Protein AF-A0A0G4HXW4-F1 (afdb_monomer_lite)

Structure (mmCIF, N/CA/C/O backbone):
data_AF-A0A0G4HXW4-F1
#
_entry.id   AF-A0A0G4HXW4-F1
#
loop_
_atom_site.group_PDB
_atom_site.id
_atom_site.type_symbol
_atom_site.label_atom_id
_atom_site.label_alt_id
_atom_site.label_comp_id
_atom_site.label_asym_id
_atom_site.label_entity_id
_atom_site.label_seq_id
_atom_site.pdbx_PDB_ins_code
_atom_site.Cartn_x
_atom_site.Cartn_y
_atom_site.Cartn_z
_atom_site.occupancy
_atom_site.B_iso_or_equiv
_atom_site.auth_seq_id
_atom_site.auth_comp_id
_atom_site.auth_asym_id
_atom_site.auth_atom_id
_atom_site.pdbx_PDB_model_num
ATOM 1 N N . MET A 1 1 ? -15.798 -11.927 24.968 1.00 34.28 1 MET A N 1
ATOM 2 C CA . MET A 1 1 ? -16.266 -11.791 23.572 1.00 34.28 1 MET A CA 1
ATOM 3 C C . MET A 1 1 ? -15.447 -10.684 22.911 1.00 34.28 1 MET A C 1
ATOM 5 O O . MET A 1 1 ? -15.844 -9.529 22.973 1.00 34.28 1 MET A O 1
ATOM 9 N N . SER A 1 2 ? -14.255 -10.998 22.386 1.00 34.41 2 SER A N 1
ATOM 10 C CA . SER A 1 2 ? -13.409 -10.004 21.707 1.00 34.41 2 SER A CA 1
ATOM 11 C C . SER A 1 2 ? -14.033 -9.653 20.363 1.00 34.41 2 SER A C 1
ATOM 13 O O . SER A 1 2 ? -13.901 -10.405 19.400 1.00 34.41 2 SER A O 1
ATOM 15 N N . GLY A 1 3 ? -14.750 -8.531 20.311 1.00 37.09 3 GLY A N 1
ATOM 16 C CA . GLY A 1 3 ? -15.163 -7.925 19.054 1.00 37.09 3 GLY A CA 1
ATOM 17 C C . GLY A 1 3 ? -13.909 -7.526 18.289 1.00 37.09 3 GLY A C 1
ATOM 18 O O . GLY A 1 3 ? -13.201 -6.612 18.708 1.00 37.09 3 GLY A O 1
ATOM 19 N N . GLY A 1 4 ? -13.602 -8.244 17.207 1.00 46.31 4 GLY A N 1
ATOM 20 C CA . GLY A 1 4 ? -12.577 -7.816 16.264 1.00 46.31 4 GLY A CA 1
ATOM 21 C C . GLY A 1 4 ? -12.912 -6.395 15.830 1.00 46.31 4 GLY A C 1
ATOM 22 O O . GLY A 1 4 ? -14.000 -6.155 15.305 1.00 46.31 4 GLY A O 1
ATOM 23 N N . VAL A 1 5 ? -12.023 -5.448 16.129 1.00 54.78 5 VAL A N 1
ATOM 24 C CA . VAL A 1 5 ? -12.200 -4.046 15.749 1.00 54.78 5 VAL A CA 1
ATOM 25 C C . VAL A 1 5 ? -12.432 -4.024 14.243 1.00 54.78 5 VAL A C 1
ATOM 27 O O . VAL A 1 5 ? -11.591 -4.491 13.474 1.00 54.78 5 VAL A O 1
ATOM 30 N N . ALA A 1 6 ? -13.605 -3.547 13.822 1.00 65.94 6 ALA A N 1
ATOM 31 C CA . ALA A 1 6 ? -13.928 -3.440 12.410 1.00 65.94 6 ALA A CA 1
ATOM 32 C C . ALA A 1 6 ? -12.828 -2.617 11.728 1.00 65.94 6 ALA A C 1
ATOM 34 O O . ALA A 1 6 ? -12.561 -1.479 12.117 1.00 65.94 6 ALA A O 1
ATOM 35 N N . VAL A 1 7 ? -12.156 -3.211 10.739 1.00 75.88 7 VAL A N 1
ATOM 36 C CA . VAL A 1 7 ? -11.062 -2.548 10.026 1.00 75.88 7 VAL A CA 1
ATOM 37 C C . VAL A 1 7 ? -11.592 -1.249 9.426 1.00 75.88 7 VAL A C 1
ATOM 39 O O . VAL A 1 7 ? -12.591 -1.255 8.703 1.00 75.88 7 VAL A O 1
ATOM 42 N N . SER A 1 8 ? -10.918 -0.136 9.721 1.00 85.69 8 SER A N 1
ATOM 43 C CA . SER A 1 8 ? -11.294 1.178 9.197 1.00 85.69 8 SER A CA 1
ATOM 44 C C . SER A 1 8 ? -11.445 1.138 7.671 1.00 85.69 8 SER A C 1
ATOM 46 O O . SER A 1 8 ? -10.606 0.584 6.952 1.00 85.69 8 SER A O 1
ATOM 48 N N . LYS A 1 9 ? -12.497 1.784 7.151 1.00 90.56 9 LYS A N 1
ATOM 49 C CA . LYS A 1 9 ? -12.710 1.949 5.702 1.00 90.56 9 LYS A CA 1
ATOM 50 C C . LYS A 1 9 ? -11.501 2.597 5.020 1.00 90.56 9 LYS A C 1
ATOM 52 O O . LYS A 1 9 ? -11.203 2.272 3.872 1.00 90.56 9 LYS A O 1
ATOM 57 N N . GLU A 1 10 ? -10.797 3.480 5.725 1.00 91.81 10 GLU A N 1
ATOM 58 C CA . GLU A 1 10 ? -9.595 4.144 5.222 1.00 91.81 10 GLU A CA 1
ATOM 59 C C . GLU A 1 10 ? -8.449 3.150 4.998 1.00 91.81 10 GLU A C 1
ATOM 61 O O . GLU A 1 10 ? -7.805 3.178 3.950 1.00 91.81 10 GLU A O 1
ATOM 66 N N . VAL A 1 11 ? -8.259 2.207 5.925 1.00 92.94 11 VAL A N 1
ATOM 67 C CA . VAL A 1 11 ? -7.268 1.126 5.813 1.00 92.94 11 VAL A CA 1
ATOM 68 C C . VAL A 1 11 ? -7.587 0.267 4.584 1.00 92.94 11 VAL A C 1
ATOM 70 O O . VAL A 1 11 ? -6.730 0.068 3.725 1.00 92.94 11 VAL A O 1
ATOM 73 N N . VAL A 1 12 ? -8.844 -0.147 4.402 1.00 94.00 12 VAL A N 1
ATOM 74 C CA . VAL A 1 12 ? -9.259 -0.924 3.216 1.00 94.00 12 VAL A CA 1
ATOM 75 C C . VAL A 1 12 ? -9.035 -0.152 1.909 1.00 94.00 12 VAL A C 1
ATOM 77 O O . VAL A 1 12 ? -8.583 -0.723 0.912 1.00 94.00 12 VAL A O 1
ATOM 80 N N . LEU A 1 13 ? -9.335 1.148 1.887 1.00 96.19 13 LEU A N 1
ATOM 81 C CA . LEU A 1 13 ? -9.097 1.986 0.713 1.00 96.19 13 LEU A CA 1
ATOM 82 C C . LEU A 1 13 ? -7.598 2.107 0.408 1.00 96.19 13 LEU A C 1
ATOM 84 O O . LEU A 1 13 ? -7.203 2.024 -0.757 1.00 96.19 13 LEU A O 1
ATOM 88 N N . MET A 1 14 ? -6.768 2.258 1.441 1.00 97.12 14 MET A N 1
ATOM 89 C CA . MET A 1 14 ? -5.316 2.331 1.305 1.00 97.12 14 MET A CA 1
ATOM 90 C C . MET A 1 14 ? -4.731 1.033 0.734 1.00 97.12 14 MET A C 1
ATOM 92 O O . MET A 1 14 ? -3.930 1.094 -0.198 1.00 97.12 14 MET A O 1
ATOM 96 N N . TYR A 1 15 ? -5.205 -0.134 1.188 1.00 97.06 15 TYR A N 1
ATOM 97 C CA . TYR A 1 15 ? -4.824 -1.433 0.617 1.00 97.06 15 TYR A CA 1
ATOM 98 C C . TYR A 1 15 ? -5.058 -1.475 -0.893 1.00 97.06 15 TYR A C 1
ATOM 100 O O . TYR A 1 15 ? -4.163 -1.810 -1.668 1.00 97.06 15 TYR A O 1
ATOM 108 N N . ARG A 1 16 ? -6.261 -1.082 -1.327 1.00 96.94 16 ARG A N 1
ATOM 109 C CA . ARG A 1 16 ? -6.627 -1.072 -2.750 1.00 96.94 16 ARG A CA 1
ATOM 110 C C . ARG A 1 16 ? -5.736 -0.129 -3.555 1.00 96.94 16 ARG A C 1
ATOM 112 O O . ARG A 1 16 ? -5.364 -0.469 -4.676 1.00 96.94 16 ARG A O 1
ATOM 119 N N . ARG A 1 17 ? -5.383 1.035 -2.998 1.00 97.44 17 ARG A N 1
ATOM 120 C CA . ARG A 1 17 ? -4.487 2.006 -3.648 1.00 97.44 17 ARG A CA 1
ATOM 121 C C . ARG A 1 17 ? -3.082 1.440 -3.831 1.00 97.44 17 ARG A C 1
ATOM 123 O O . ARG A 1 17 ? -2.584 1.476 -4.952 1.00 97.44 17 ARG A O 1
ATOM 130 N N . LEU A 1 18 ? -2.489 0.872 -2.782 1.00 97.56 18 LEU A N 1
ATOM 131 C CA . LEU A 1 18 ? -1.162 0.250 -2.841 1.00 97.56 18 LEU A CA 1
ATOM 132 C C . LEU A 1 18 ? -1.132 -0.941 -3.801 1.00 97.56 18 LEU A C 1
ATOM 134 O O . LEU A 1 18 ? -0.274 -1.010 -4.677 1.00 97.56 18 LEU A O 1
ATOM 138 N N . TYR A 1 19 ? -2.123 -1.830 -3.714 1.00 96.56 19 TYR A N 1
ATOM 139 C CA . TYR A 1 19 ? -2.213 -2.997 -4.589 1.00 96.56 19 TYR A CA 1
ATOM 140 C C . TYR A 1 19 ? -2.365 -2.598 -6.064 1.00 96.56 19 TYR A C 1
ATOM 142 O O . TYR A 1 19 ? -1.725 -3.173 -6.949 1.00 96.56 19 TYR A O 1
ATOM 150 N N . LYS A 1 20 ? -3.176 -1.566 -6.337 1.00 95.94 20 LYS A N 1
ATOM 151 C CA . LYS A 1 20 ? -3.311 -0.992 -7.678 1.00 95.94 20 LYS A CA 1
ATOM 152 C C . LYS A 1 20 ? -2.004 -0.337 -8.131 1.00 95.94 20 LYS A C 1
ATOM 154 O O . LYS A 1 20 ? -1.591 -0.583 -9.256 1.00 95.94 20 LYS A O 1
ATOM 159 N N . ALA A 1 21 ? -1.323 0.443 -7.292 1.00 95.56 21 ALA A N 1
ATOM 160 C CA . ALA A 1 21 ? -0.028 1.040 -7.631 1.00 95.56 21 ALA A CA 1
ATOM 161 C C . ALA A 1 21 ? 1.006 -0.038 -8.001 1.00 95.56 21 ALA A C 1
ATOM 163 O O . ALA A 1 21 ? 1.579 0.020 -9.086 1.00 95.56 21 ALA A O 1
ATOM 164 N N . ALA A 1 22 ? 1.128 -1.089 -7.185 1.00 95.44 22 ALA A N 1
ATOM 165 C CA . ALA A 1 22 ? 1.998 -2.235 -7.444 1.00 95.44 22 ALA A CA 1
ATOM 166 C C . ALA A 1 22 ? 1.695 -2.944 -8.781 1.00 95.44 22 ALA A C 1
ATOM 168 O O . ALA A 1 22 ? 2.610 -3.437 -9.436 1.00 95.44 22 ALA A O 1
ATOM 169 N N . SER A 1 23 ? 0.433 -2.971 -9.230 1.00 93.44 23 SER A N 1
ATOM 170 C CA . SER A 1 23 ? 0.065 -3.579 -10.520 1.00 93.44 23 SER A CA 1
ATOM 171 C C . SER A 1 23 ? 0.625 -2.853 -11.752 1.00 93.44 23 SER A C 1
ATOM 173 O O . SER A 1 23 ? 0.725 -3.472 -12.809 1.00 93.44 23 SER A O 1
ATOM 175 N N . HIS A 1 24 ? 1.035 -1.585 -11.624 1.00 92.44 24 HIS A N 1
ATOM 176 C CA . HIS A 1 24 ? 1.573 -0.799 -12.740 1.00 92.44 24 HIS A CA 1
ATOM 177 C C . HIS A 1 24 ? 3.054 -1.071 -13.033 1.00 92.44 24 HIS A C 1
ATOM 179 O O . HIS A 1 24 ? 3.563 -0.549 -14.022 1.00 92.44 24 HIS A O 1
ATOM 185 N N . PHE A 1 25 ? 3.747 -1.871 -12.213 1.00 90.38 25 PHE A N 1
ATOM 186 C CA . PHE A 1 25 ? 5.118 -2.291 -12.507 1.00 90.38 25 PHE A CA 1
ATOM 187 C C . PHE A 1 25 ? 5.139 -3.212 -13.729 1.00 90.38 25 PHE A C 1
ATOM 189 O O . PHE A 1 25 ? 4.452 -4.239 -13.759 1.00 90.38 25 PHE A O 1
ATOM 196 N N . GLU A 1 26 ? 5.954 -2.865 -14.721 1.00 86.81 26 GLU A N 1
ATOM 197 C CA . GLU A 1 26 ? 6.127 -3.647 -15.950 1.00 86.81 26 GLU A CA 1
ATOM 198 C C . GLU A 1 26 ? 6.828 -4.977 -15.654 1.00 86.81 26 GLU A C 1
ATOM 200 O O . GLU A 1 26 ? 6.336 -6.042 -16.033 1.00 86.81 26 GLU A O 1
ATOM 205 N N . THR A 1 27 ? 7.893 -4.936 -14.849 1.00 89.56 27 THR A N 1
ATOM 206 C CA . THR A 1 27 ? 8.611 -6.123 -14.381 1.00 89.56 27 THR A CA 1
ATOM 207 C C . THR A 1 27 ? 7.739 -6.973 -13.456 1.00 89.56 27 THR A C 1
ATOM 209 O O . THR A 1 27 ? 7.402 -6.580 -12.335 1.00 89.56 27 THR A O 1
ATOM 212 N N . VAL A 1 28 ? 7.435 -8.197 -13.894 1.00 89.88 28 VAL A N 1
ATOM 213 C CA . VAL A 1 28 ? 6.573 -9.151 -13.172 1.00 89.88 28 VAL A CA 1
ATOM 214 C C . VAL A 1 28 ? 7.084 -9.450 -11.759 1.00 89.88 28 VAL A C 1
ATOM 216 O O . VAL A 1 28 ? 6.282 -9.575 -10.835 1.00 89.88 28 VAL A O 1
ATOM 219 N N . ASN A 1 29 ? 8.403 -9.529 -11.569 1.00 93.31 29 ASN A N 1
ATOM 220 C CA . ASN A 1 29 ? 8.999 -9.805 -10.260 1.00 93.31 29 ASN A CA 1
ATOM 221 C C . ASN A 1 29 ? 8.705 -8.687 -9.254 1.00 93.31 29 ASN A C 1
ATOM 223 O O . ASN A 1 29 ? 8.254 -8.977 -8.148 1.00 93.31 29 ASN A O 1
ATOM 227 N N . PHE A 1 30 ? 8.874 -7.420 -9.650 1.00 92.50 30 PHE A N 1
ATOM 228 C CA . PHE A 1 30 ? 8.537 -6.277 -8.798 1.00 92.50 30 PHE A CA 1
ATOM 229 C C . PHE A 1 30 ? 7.039 -6.204 -8.532 1.00 92.50 30 PHE A C 1
ATOM 231 O O . PHE A 1 30 ? 6.634 -6.079 -7.378 1.00 92.50 30 PHE A O 1
ATOM 238 N N . ARG A 1 31 ? 6.210 -6.397 -9.565 1.00 95.19 31 ARG A N 1
ATOM 239 C CA . ARG A 1 31 ? 4.751 -6.450 -9.420 1.00 95.19 31 ARG A CA 1
ATOM 240 C C . ARG A 1 31 ? 4.326 -7.472 -8.366 1.00 95.19 31 ARG A C 1
ATOM 242 O O . ARG A 1 31 ? 3.632 -7.125 -7.413 1.00 95.19 31 ARG A O 1
ATOM 249 N N . LYS A 1 32 ? 4.773 -8.724 -8.512 1.00 97.06 32 LYS A N 1
ATOM 250 C CA . LYS A 1 32 ? 4.444 -9.817 -7.585 1.00 97.06 32 LYS A CA 1
ATOM 251 C C . LYS A 1 32 ? 4.991 -9.557 -6.185 1.00 97.06 32 LYS A C 1
ATOM 253 O O . LYS A 1 32 ? 4.281 -9.795 -5.211 1.00 97.06 32 LYS A O 1
ATOM 258 N N . TYR A 1 33 ? 6.226 -9.068 -6.080 1.00 96.25 33 TYR A N 1
ATOM 259 C CA . TYR A 1 33 ? 6.846 -8.745 -4.799 1.00 96.25 33 TYR A CA 1
ATOM 260 C C . TYR A 1 33 ? 6.036 -7.695 -4.036 1.00 96.25 33 TYR A C 1
ATOM 262 O O . TYR A 1 33 ? 5.621 -7.957 -2.909 1.00 96.25 33 TYR A O 1
ATOM 270 N N . PHE A 1 34 ? 5.744 -6.549 -4.657 1.00 96.62 34 PHE A N 1
ATOM 271 C CA . PHE A 1 34 ? 5.022 -5.468 -3.990 1.00 96.62 34 PHE A CA 1
ATOM 272 C C . PHE A 1 34 ? 3.573 -5.847 -3.677 1.00 96.62 34 PHE A C 1
ATOM 274 O O . PHE A 1 34 ? 3.102 -5.554 -2.583 1.00 96.62 34 PHE A O 1
ATOM 281 N N . GLN A 1 35 ? 2.886 -6.575 -4.564 1.00 97.38 35 GLN A N 1
ATOM 282 C CA . GLN A 1 35 ? 1.546 -7.099 -4.272 1.00 97.38 35 GLN A CA 1
ATOM 283 C C . GLN A 1 35 ? 1.542 -8.038 -3.063 1.00 97.38 35 GLN A C 1
ATOM 285 O O . GLN A 1 35 ? 0.689 -7.902 -2.184 1.00 97.38 35 GLN A O 1
ATOM 290 N N . ARG A 1 36 ? 2.502 -8.970 -2.999 1.00 97.88 36 ARG A N 1
ATOM 291 C CA . ARG A 1 36 ? 2.646 -9.891 -1.868 1.00 97.88 36 ARG A CA 1
ATOM 292 C C . ARG A 1 36 ? 2.969 -9.133 -0.586 1.00 97.88 36 ARG A C 1
ATOM 294 O O . ARG A 1 36 ? 2.292 -9.347 0.412 1.00 97.88 36 ARG A O 1
ATOM 301 N N . ARG A 1 37 ? 3.932 -8.210 -0.629 1.00 96.69 37 ARG A N 1
ATOM 302 C CA . ARG A 1 37 ? 4.333 -7.409 0.530 1.00 96.69 37 ARG A CA 1
ATOM 303 C C . ARG A 1 37 ? 3.178 -6.567 1.069 1.00 96.69 37 ARG A C 1
ATOM 305 O O . ARG A 1 37 ? 2.895 -6.628 2.258 1.00 96.69 37 ARG A O 1
ATOM 312 N N . THR A 1 38 ? 2.452 -5.860 0.197 1.00 96.81 38 THR A N 1
ATOM 313 C CA . THR A 1 38 ? 1.240 -5.120 0.583 1.00 96.81 38 THR A CA 1
ATOM 314 C C . THR A 1 38 ? 0.213 -6.049 1.231 1.00 96.81 38 THR A C 1
ATOM 316 O O . THR A 1 38 ? -0.370 -5.699 2.252 1.00 96.81 38 THR A O 1
ATOM 319 N N . HIS A 1 39 ? -0.016 -7.241 0.675 1.00 96.50 39 HIS A N 1
ATOM 320 C CA . HIS A 1 39 ? -0.966 -8.188 1.256 1.00 96.50 39 HIS A CA 1
ATOM 321 C C . HIS A 1 39 ? -0.528 -8.703 2.635 1.00 96.50 39 HIS A C 1
ATOM 323 O O . HIS A 1 39 ? -1.342 -8.727 3.556 1.00 96.50 39 HIS A O 1
ATOM 329 N N . GLU A 1 40 ? 0.743 -9.077 2.791 1.00 96.50 40 GLU A N 1
ATOM 330 C CA . GLU A 1 40 ? 1.326 -9.526 4.060 1.00 96.50 40 GLU A CA 1
ATOM 331 C C . GLU A 1 40 ? 1.235 -8.429 5.132 1.00 96.50 40 GLU A C 1
ATOM 333 O O . GLU A 1 40 ? 0.719 -8.684 6.220 1.00 96.50 40 GLU A O 1
ATOM 338 N N . ASP A 1 41 ? 1.638 -7.197 4.811 1.00 94.69 41 ASP A N 1
ATOM 339 C CA . ASP A 1 41 ? 1.616 -6.071 5.750 1.00 94.69 41 ASP A CA 1
ATOM 340 C C . ASP A 1 41 ? 0.187 -5.745 6.214 1.00 94.69 41 ASP A C 1
ATOM 342 O O . ASP A 1 41 ? -0.057 -5.575 7.411 1.00 94.69 41 ASP A O 1
ATOM 346 N N . PHE A 1 42 ? -0.789 -5.738 5.298 1.00 93.75 42 PHE A N 1
ATOM 347 C CA . PHE A 1 42 ? -2.195 -5.522 5.652 1.00 93.75 42 PHE A CA 1
ATOM 348 C C . PHE A 1 42 ? -2.790 -6.674 6.453 1.00 93.75 42 PHE A C 1
ATOM 350 O O . PHE A 1 42 ? -3.495 -6.435 7.432 1.00 93.75 42 PHE A O 1
ATOM 357 N N . ARG A 1 43 ? -2.515 -7.922 6.065 1.00 92.75 43 ARG A N 1
ATOM 358 C CA . ARG A 1 43 ? -2.992 -9.101 6.793 1.00 92.75 43 ARG A CA 1
ATOM 359 C C . ARG A 1 43 ? -2.460 -9.093 8.226 1.00 92.75 43 ARG A C 1
ATOM 361 O O . ARG A 1 43 ? -3.243 -9.254 9.157 1.00 92.75 43 ARG A O 1
ATOM 368 N N . ASN A 1 44 ? -1.165 -8.836 8.398 1.00 92.25 44 ASN A N 1
ATOM 369 C CA . ASN A 1 44 ? -0.527 -8.739 9.710 1.00 92.25 44 ASN A CA 1
ATOM 370 C C . ASN A 1 44 ? -1.088 -7.572 10.532 1.00 92.25 44 ASN A C 1
ATOM 372 O O . ASN A 1 44 ? -1.262 -7.699 11.743 1.00 92.25 44 ASN A O 1
ATOM 376 N N . PHE A 1 45 ? -1.398 -6.444 9.886 1.00 91.00 45 PHE A N 1
ATOM 377 C CA . PHE A 1 45 ? -2.003 -5.295 10.550 1.00 91.00 45 PHE A CA 1
ATOM 378 C C . PHE A 1 45 ? -3.419 -5.594 11.060 1.00 91.00 45 PHE A C 1
ATOM 380 O O . PHE A 1 45 ? -3.720 -5.281 12.209 1.00 91.00 45 PHE A O 1
ATOM 387 N N . VAL A 1 46 ? -4.257 -6.231 10.234 1.00 87.62 46 VAL A N 1
ATOM 388 C CA . VAL A 1 46 ? -5.663 -6.558 10.539 1.00 87.62 46 VAL A CA 1
ATOM 389 C C . VAL A 1 46 ? -5.805 -7.657 11.596 1.00 87.62 46 VAL A C 1
ATOM 391 O O . VAL A 1 46 ? -6.791 -7.680 12.325 1.00 87.62 46 VAL A O 1
ATOM 394 N N . GLN A 1 47 ? -4.837 -8.570 11.701 1.00 87.50 47 GLN A N 1
ATOM 395 C CA . GLN A 1 47 ? -4.866 -9.656 12.690 1.00 87.50 47 GLN A CA 1
ATOM 396 C C . GLN A 1 47 ? -4.597 -9.204 14.131 1.00 87.50 47 GLN A C 1
ATOM 398 O O . GLN A 1 47 ? -4.776 -9.990 15.057 1.00 87.50 47 GLN A O 1
ATOM 403 N N . GLN A 1 48 ? -4.155 -7.966 14.335 1.00 84.50 48 GLN A N 1
ATOM 404 C CA . GLN A 1 48 ? -3.800 -7.444 15.649 1.00 84.50 48 GLN A CA 1
ATOM 405 C C . GLN A 1 48 ? -4.854 -6.427 16.104 1.00 84.50 48 GLN A C 1
ATOM 407 O O . GLN A 1 48 ? -5.347 -5.637 15.302 1.00 84.50 48 GLN A O 1
ATOM 412 N N . SER A 1 49 ? -5.198 -6.429 17.394 1.00 72.38 49 SER A N 1
ATOM 413 C CA . SER A 1 49 ? -6.003 -5.355 17.991 1.00 72.38 49 SER A CA 1
ATOM 414 C C . SER A 1 49 ? -5.207 -4.052 17.950 1.00 72.38 49 SER A C 1
ATOM 416 O O . SER A 1 49 ? -4.042 -4.046 18.344 1.00 72.38 49 SER A O 1
ATOM 418 N N . ARG A 1 50 ? -5.819 -2.961 17.473 1.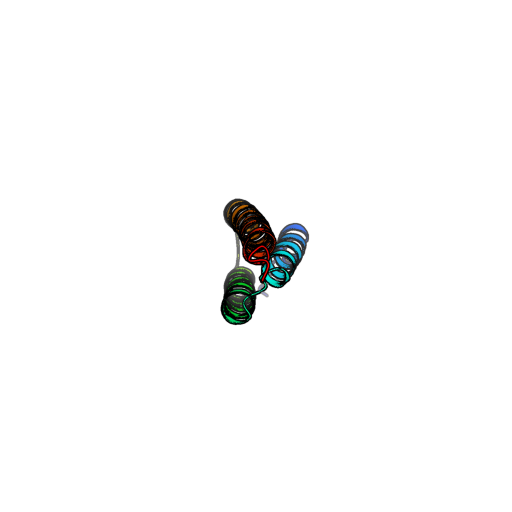00 80.56 50 ARG A N 1
ATOM 419 C CA . ARG A 1 50 ? -5.141 -1.674 17.263 1.00 80.56 50 ARG A CA 1
ATOM 420 C C . ARG A 1 50 ? -5.833 -0.525 17.968 1.00 80.56 50 ARG A C 1
ATOM 422 O O . ARG A 1 50 ? -7.056 -0.408 17.926 1.00 80.56 50 ARG A O 1
ATOM 429 N N . SER A 1 51 ? -5.021 0.351 18.539 1.00 86.88 51 SER A N 1
ATOM 430 C CA . SER A 1 51 ? -5.403 1.705 18.919 1.00 86.88 51 SER A CA 1
ATOM 431 C C . SER A 1 51 ? -5.560 2.602 17.685 1.00 86.88 51 SER A C 1
ATOM 433 O O . SER A 1 51 ? -5.020 2.327 16.609 1.00 86.88 51 SER A O 1
ATOM 435 N N . GLU A 1 52 ? -6.280 3.711 17.840 1.00 87.12 52 GLU A N 1
ATOM 436 C CA . GLU A 1 52 ? -6.433 4.709 16.776 1.00 87.12 52 GLU A CA 1
ATOM 437 C C . GLU A 1 52 ? -5.080 5.292 16.327 1.00 87.12 52 GLU A C 1
ATOM 439 O O . GLU A 1 52 ? -4.862 5.528 15.139 1.00 87.12 52 GLU A O 1
ATOM 444 N N . GLU A 1 53 ? -4.142 5.457 17.260 1.00 90.00 53 GLU A N 1
ATOM 445 C CA . GLU A 1 53 ? -2.801 5.963 16.971 1.00 90.00 53 GLU A CA 1
ATOM 446 C C . GLU A 1 53 ? -1.997 4.991 16.092 1.00 90.00 53 GLU A C 1
ATOM 448 O O . GLU A 1 53 ? -1.400 5.401 15.096 1.00 90.00 53 GLU A O 1
ATOM 453 N N . GLU A 1 54 ? -2.053 3.683 16.361 1.00 90.38 54 GLU A N 1
ATOM 454 C CA . GLU A 1 54 ? -1.409 2.682 15.497 1.00 90.38 54 GLU A CA 1
ATOM 455 C C . GLU A 1 54 ? -2.006 2.663 14.082 1.00 90.38 54 GLU A C 1
ATOM 457 O O . GLU A 1 54 ? -1.275 2.472 13.105 1.00 90.38 54 GLU A O 1
ATOM 462 N N . VAL A 1 55 ? -3.320 2.888 13.952 1.00 91.56 55 VAL A N 1
ATOM 463 C CA . VAL A 1 55 ? -3.985 3.0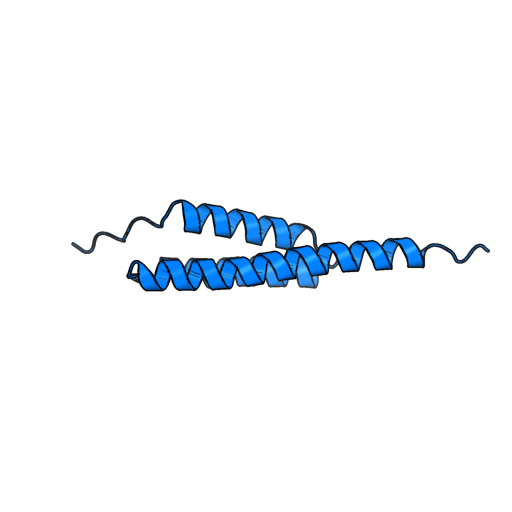30 12.646 1.00 91.56 55 VAL A CA 1
ATOM 464 C C . VAL A 1 55 ? -3.456 4.253 11.902 1.00 91.56 55 VAL A C 1
ATOM 466 O O . VAL A 1 55 ? -3.094 4.137 10.729 1.00 91.56 55 VAL A O 1
ATOM 469 N N . ARG A 1 56 ? -3.340 5.406 12.569 1.00 92.31 56 ARG A N 1
ATOM 470 C CA . ARG A 1 56 ? -2.788 6.630 11.965 1.00 92.31 56 ARG A CA 1
ATOM 471 C C . ARG A 1 56 ? -1.340 6.442 11.521 1.00 92.31 56 ARG A C 1
ATOM 473 O O . ARG A 1 56 ? -0.992 6.804 10.397 1.00 92.31 56 ARG A O 1
ATOM 480 N N . GLN A 1 57 ? -0.507 5.821 12.351 1.00 94.31 57 GLN A N 1
ATOM 481 C CA . GLN A 1 57 ? 0.890 5.541 12.011 1.00 94.31 57 GLN A CA 1
ATOM 482 C C . GLN A 1 57 ? 1.017 4.584 10.824 1.00 94.31 57 GLN A C 1
ATOM 484 O O . GLN A 1 57 ? 1.833 4.813 9.930 1.00 94.31 57 GLN A O 1
ATOM 489 N N . PHE A 1 58 ? 0.195 3.534 10.784 1.00 94.06 58 PHE A N 1
ATOM 490 C CA . PHE A 1 58 ? 0.143 2.621 9.647 1.00 94.06 58 PHE A CA 1
ATOM 491 C C . PHE A 1 58 ? -0.236 3.354 8.357 1.00 94.06 58 PHE A C 1
ATOM 493 O O . PHE A 1 58 ? 0.455 3.221 7.349 1.00 94.06 58 PHE A O 1
ATOM 500 N N . LEU A 1 59 ? -1.287 4.174 8.398 1.00 95.00 59 LEU A N 1
ATOM 501 C CA . LEU A 1 59 ? -1.738 4.950 7.246 1.00 95.00 59 LEU A CA 1
ATOM 502 C C . LEU A 1 59 ? -0.686 5.957 6.772 1.00 95.00 59 LEU A C 1
ATOM 504 O O . LEU A 1 59 ? -0.516 6.127 5.568 1.00 95.00 59 LEU A O 1
ATOM 508 N N . ASN A 1 60 ? 0.044 6.598 7.686 1.00 96.62 60 ASN A N 1
ATOM 509 C CA . ASN A 1 60 ? 1.116 7.527 7.328 1.00 96.62 60 ASN A CA 1
ATOM 510 C C . ASN A 1 60 ? 2.288 6.820 6.638 1.00 96.62 60 ASN A C 1
ATOM 512 O O . ASN A 1 60 ? 2.764 7.306 5.615 1.00 96.62 60 ASN A O 1
ATOM 516 N N . ARG A 1 61 ? 2.701 5.643 7.126 1.00 96.88 61 ARG A N 1
ATOM 517 C CA . ARG A 1 61 ? 3.710 4.823 6.432 1.00 96.88 61 ARG A CA 1
ATOM 518 C C . ARG A 1 61 ? 3.221 4.387 5.049 1.00 96.88 61 ARG A C 1
ATOM 520 O O . ARG A 1 61 ? 3.912 4.602 4.059 1.00 96.88 61 ARG A O 1
ATOM 527 N N . ALA A 1 62 ? 1.983 3.900 4.966 1.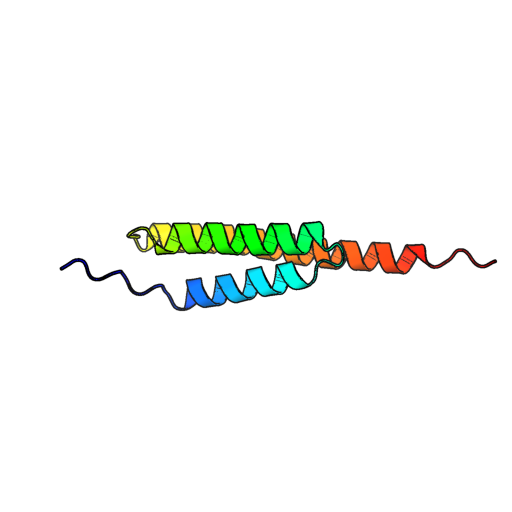00 96.50 62 ALA A N 1
ATOM 528 C CA . ALA A 1 62 ? 1.370 3.460 3.716 1.00 96.50 62 ALA A CA 1
ATOM 529 C C . ALA A 1 62 ? 1.235 4.583 2.668 1.00 96.50 62 ALA A C 1
ATOM 531 O O . ALA A 1 62 ? 1.299 4.311 1.469 1.00 96.50 62 ALA A O 1
ATOM 532 N N . LYS A 1 63 ? 1.068 5.847 3.089 1.00 97.56 63 LYS A N 1
ATOM 533 C CA . LYS A 1 63 ? 1.120 7.008 2.182 1.00 97.56 63 LYS A CA 1
ATOM 534 C C . LYS A 1 63 ? 2.505 7.164 1.551 1.00 97.56 63 LYS A C 1
ATOM 536 O O . LYS A 1 63 ? 2.585 7.317 0.337 1.00 97.56 63 LYS A O 1
ATOM 541 N N . GLY A 1 64 ? 3.572 7.062 2.346 1.00 97.44 64 GLY A N 1
ATOM 542 C CA . GLY A 1 64 ? 4.947 7.101 1.838 1.00 97.44 64 GLY A CA 1
ATOM 543 C C . GLY A 1 64 ? 5.239 5.962 0.857 1.00 97.44 64 GLY A C 1
ATOM 544 O O . GLY A 1 64 ? 5.781 6.195 -0.224 1.00 97.44 64 GLY A O 1
ATOM 545 N N . ASP A 1 65 ? 4.789 4.747 1.180 1.00 96.31 65 ASP A N 1
ATOM 546 C CA . ASP A 1 65 ? 4.913 3.594 0.281 1.00 96.31 65 ASP A CA 1
ATOM 547 C C . ASP A 1 65 ? 4.159 3.820 -1.036 1.00 96.31 65 ASP A C 1
ATOM 549 O O . ASP A 1 65 ? 4.671 3.510 -2.112 1.00 96.31 65 ASP A O 1
ATOM 553 N N . LEU A 1 66 ? 2.956 4.401 -0.978 1.00 97.25 66 LEU A N 1
ATOM 554 C CA . LEU A 1 66 ? 2.157 4.698 -2.165 1.00 97.25 66 LEU A CA 1
ATOM 555 C C . LEU A 1 66 ? 2.856 5.706 -3.081 1.00 97.25 66 LEU A C 1
ATOM 557 O O . LEU A 1 66 ? 2.919 5.475 -4.290 1.00 97.25 66 LEU A O 1
ATOM 561 N N . GLU A 1 67 ? 3.398 6.789 -2.522 1.00 96.12 67 GLU A N 1
ATOM 562 C CA . GLU A 1 67 ? 4.169 7.778 -3.282 1.00 96.12 67 GLU A CA 1
ATOM 563 C C . GLU A 1 67 ? 5.401 7.147 -3.936 1.00 96.12 67 GLU A C 1
ATOM 565 O O . GLU A 1 67 ? 5.688 7.407 -5.107 1.00 96.12 67 GLU A O 1
ATOM 570 N N . MET A 1 68 ? 6.109 6.279 -3.208 1.00 95.38 68 MET A N 1
ATOM 571 C CA . MET A 1 68 ? 7.263 5.552 -3.730 1.00 95.38 68 MET A CA 1
ATOM 572 C C . MET A 1 68 ? 6.868 4.656 -4.907 1.00 95.38 68 MET A C 1
ATOM 574 O O . MET A 1 68 ? 7.461 4.781 -5.980 1.00 95.38 68 MET A O 1
ATOM 578 N N . LEU A 1 69 ? 5.836 3.818 -4.757 1.00 94.31 69 LEU A N 1
ATOM 579 C CA . LEU A 1 69 ? 5.380 2.938 -5.838 1.00 94.31 69 LEU A CA 1
ATOM 580 C C . LEU A 1 69 ? 4.971 3.745 -7.073 1.00 94.31 69 LEU A C 1
ATOM 582 O O . LEU A 1 69 ? 5.381 3.404 -8.179 1.00 94.31 69 LEU A O 1
ATOM 586 N N . GLN A 1 70 ? 4.222 4.837 -6.887 1.00 93.06 70 GLN A N 1
ATOM 587 C CA . GLN A 1 70 ? 3.795 5.714 -7.979 1.00 93.06 70 GLN A CA 1
ATOM 588 C C . GLN A 1 70 ? 4.988 6.321 -8.727 1.00 93.06 70 GLN A C 1
ATOM 590 O O . GLN A 1 70 ? 5.039 6.225 -9.957 1.00 93.06 70 GLN A O 1
ATOM 595 N N . ARG A 1 71 ? 5.972 6.876 -8.006 1.00 92.88 71 ARG A N 1
ATOM 596 C CA . ARG A 1 71 ? 7.199 7.435 -8.599 1.00 92.88 71 ARG A CA 1
ATOM 597 C C . ARG A 1 71 ? 7.988 6.379 -9.364 1.00 92.88 71 ARG A C 1
ATOM 599 O O . ARG A 1 71 ? 8.368 6.628 -10.501 1.00 92.88 71 ARG A O 1
ATOM 606 N N . GLN A 1 72 ? 8.191 5.198 -8.780 1.00 89.56 72 GLN A N 1
ATOM 607 C CA . GLN A 1 72 ? 8.956 4.124 -9.420 1.00 89.56 72 GLN A CA 1
ATOM 608 C C . GLN A 1 72 ? 8.279 3.617 -10.697 1.00 89.56 72 GLN A C 1
ATOM 610 O O . GLN A 1 72 ? 8.951 3.402 -11.703 1.00 89.56 72 GLN A O 1
ATOM 615 N N . THR A 1 73 ? 6.948 3.504 -10.713 1.00 86.94 73 THR A N 1
ATOM 616 C CA . THR A 1 73 ? 6.225 3.156 -11.947 1.00 86.94 73 THR A CA 1
ATOM 617 C C . THR A 1 73 ? 6.259 4.250 -13.007 1.00 86.94 73 THR A C 1
ATOM 619 O O . THR A 1 73 ? 6.292 3.929 -14.192 1.00 86.94 73 THR A O 1
ATOM 622 N N . LEU A 1 74 ? 6.276 5.528 -12.616 1.00 86.25 74 LEU A N 1
ATOM 623 C CA . LEU A 1 74 ? 6.426 6.632 -13.563 1.00 86.25 74 LEU A CA 1
ATOM 624 C C . LEU A 1 74 ? 7.838 6.660 -14.164 1.00 86.25 74 LEU A C 1
ATOM 626 O O . LEU A 1 74 ? 7.971 6.720 -15.382 1.00 86.25 74 LEU A O 1
ATOM 630 N N . LEU A 1 75 ? 8.873 6.561 -13.325 1.00 78.25 75 LEU A N 1
ATOM 631 C CA . LEU A 1 75 ? 10.271 6.539 -13.762 1.00 78.25 75 LEU A CA 1
ATOM 632 C C . LEU A 1 75 ? 10.546 5.366 -14.703 1.00 78.25 75 LEU A C 1
ATOM 634 O O . LEU A 1 75 ? 11.129 5.570 -15.763 1.00 78.25 75 LEU A O 1
ATOM 638 N N . ALA A 1 76 ? 10.079 4.161 -14.359 1.00 75.81 76 ALA A N 1
ATOM 639 C CA . ALA A 1 76 ? 10.229 2.990 -15.221 1.00 75.81 76 ALA A CA 1
ATOM 640 C C . ALA A 1 76 ? 9.661 3.247 -16.627 1.00 75.81 76 ALA A C 1
ATOM 642 O O . ALA A 1 76 ? 10.333 2.977 -17.617 1.00 75.81 76 ALA A O 1
ATOM 643 N N . ARG A 1 77 ? 8.471 3.856 -16.723 1.00 76.50 77 ARG A N 1
ATOM 644 C CA . ARG A 1 77 ? 7.856 4.203 -18.014 1.00 76.50 77 ARG A CA 1
ATOM 645 C C . ARG A 1 77 ? 8.668 5.227 -18.800 1.00 76.50 77 ARG A C 1
ATOM 647 O O . ARG A 1 77 ? 8.779 5.083 -20.010 1.00 76.50 77 ARG A O 1
ATOM 654 N N . MET A 1 78 ? 9.235 6.238 -18.139 1.00 77.62 78 MET A N 1
ATOM 655 C CA . MET A 1 78 ? 10.053 7.256 -18.813 1.00 77.62 78 MET A CA 1
ATOM 656 C C . MET A 1 78 ? 11.295 6.629 -19.466 1.00 77.62 78 MET A C 1
ATOM 658 O O . MET A 1 78 ? 11.510 6.815 -20.657 1.00 77.62 78 MET A O 1
ATOM 662 N N . TYR A 1 79 ? 12.039 5.789 -18.740 1.00 70.31 79 TYR A N 1
ATOM 663 C CA . TYR A 1 79 ? 13.233 5.128 -19.286 1.00 70.31 79 TYR A CA 1
ATOM 664 C C . TYR A 1 79 ? 12.929 4.038 -20.329 1.00 70.31 79 TYR A C 1
ATOM 666 O O . TYR A 1 79 ? 13.778 3.749 -21.172 1.00 70.31 79 TYR A O 1
ATOM 674 N N . HIS A 1 80 ? 11.735 3.433 -20.309 1.00 64.50 80 HIS A N 1
ATOM 675 C CA . HIS A 1 80 ? 11.308 2.505 -21.363 1.00 64.50 80 HIS A CA 1
ATOM 676 C C .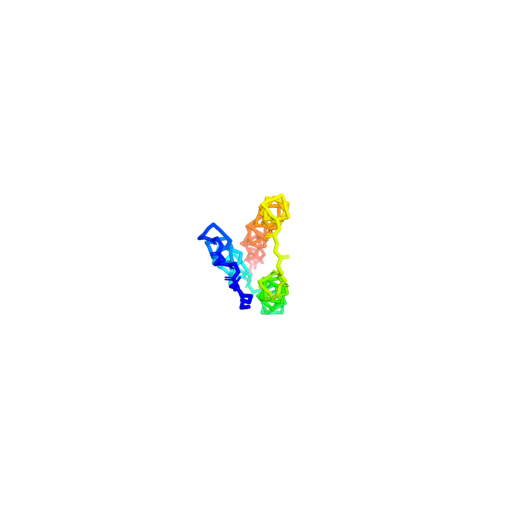 HIS A 1 80 ? 10.977 3.209 -22.686 1.00 64.50 80 HIS A C 1
ATOM 678 O O 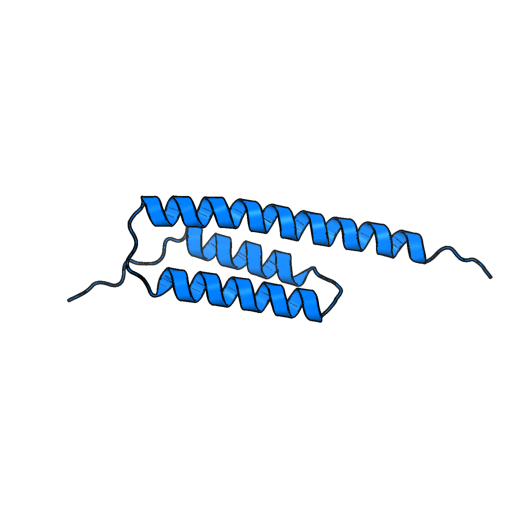. HIS A 1 80 ? 11.206 2.626 -23.744 1.00 64.50 80 HIS A O 1
ATOM 684 N N . VAL A 1 81 ? 10.474 4.448 -22.644 1.00 59.94 81 VAL A N 1
ATOM 685 C CA . VAL A 1 81 ? 10.173 5.235 -23.853 1.00 59.94 81 VAL A CA 1
ATOM 686 C C . VAL A 1 81 ? 11.457 5.630 -24.594 1.00 59.94 81 VAL A C 1
ATOM 688 O O . VAL A 1 81 ? 11.495 5.543 -25.820 1.00 59.94 81 VAL A O 1
ATOM 691 N N . ASP A 1 82 ? 12.528 5.967 -23.873 1.00 57.31 82 ASP A N 1
ATOM 692 C CA . ASP A 1 82 ? 13.783 6.439 -24.480 1.00 57.31 82 ASP A CA 1
ATOM 693 C C . ASP A 1 82 ? 14.661 5.311 -25.056 1.00 57.31 82 ASP A C 1
ATOM 695 O O . ASP A 1 82 ? 15.492 5.543 -25.933 1.00 57.31 82 ASP A O 1
ATOM 699 N N . ALA A 1 83 ? 14.470 4.061 -24.621 1.00 58.28 83 ALA A N 1
ATOM 700 C CA . ALA A 1 83 ? 15.281 2.926 -25.075 1.00 58.28 83 ALA A CA 1
ATOM 701 C C . ALA A 1 83 ? 14.985 2.468 -26.523 1.00 58.28 83 ALA A C 1
ATOM 703 O O . ALA A 1 83 ? 15.686 1.599 -27.043 1.00 58.28 83 ALA A O 1
ATOM 704 N N . VAL A 1 84 ? 13.957 3.019 -27.183 1.00 56.97 84 VAL A N 1
ATOM 705 C CA . VAL A 1 84 ? 13.487 2.561 -28.507 1.00 56.97 84 VAL A CA 1
ATOM 706 C C . VAL A 1 84 ? 14.092 3.343 -29.688 1.00 56.97 84 VAL A C 1
ATOM 708 O O . VAL A 1 84 ? 13.942 2.920 -30.833 1.00 56.97 84 VAL A O 1
ATOM 711 N N . SER A 1 85 ? 14.863 4.414 -29.480 1.00 58.81 85 SER A N 1
ATOM 712 C CA . SER A 1 85 ? 15.507 5.139 -30.590 1.00 58.81 85 SER A CA 1
ATOM 713 C C . SER A 1 85 ? 16.953 4.690 -30.845 1.00 58.81 85 SER A C 1
ATOM 715 O O . SER A 1 85 ? 17.899 5.442 -30.620 1.00 58.81 85 SER A O 1
ATOM 717 N N . VAL A 1 86 ? 17.140 3.476 -31.362 1.00 61.22 86 VAL A N 1
ATOM 718 C CA . VAL A 1 86 ? 18.311 3.177 -32.204 1.00 61.22 86 VAL A CA 1
ATOM 719 C C . VAL A 1 86 ? 17.775 2.785 -33.570 1.00 61.22 86 VAL A C 1
ATOM 721 O O . VAL A 1 86 ? 17.493 1.621 -33.853 1.00 61.22 86 VAL A O 1
ATOM 724 N N . SER A 1 87 ? 17.553 3.812 -34.385 1.00 54.47 87 SER A N 1
ATOM 725 C CA . SER A 1 87 ? 17.250 3.681 -35.804 1.00 54.47 87 SER A CA 1
ATOM 726 C C . SER A 1 87 ? 18.362 2.869 -36.476 1.00 54.47 87 SER A C 1
ATOM 728 O O . SER A 1 87 ? 19.540 3.192 -36.318 1.00 54.47 87 SER A O 1
ATOM 730 N N . ARG A 1 88 ? 17.970 1.797 -37.170 1.00 45.75 88 ARG A N 1
ATOM 731 C CA . ARG A 1 88 ? 18.827 1.065 -38.111 1.00 45.75 88 ARG A CA 1
ATOM 732 C C . ARG A 1 88 ? 19.041 1.870 -39.384 1.00 45.75 88 ARG A C 1
ATOM 734 O O . ARG A 1 88 ? 18.102 2.610 -39.754 1.00 45.75 88 ARG A O 1
#

pLDDT: mean 84.91, std 16.33, range [34.28, 97.88]

Radius of gyration: 16.99 Å; chains: 1; bounding box: 35×20×62 Å

Organism: NCBI:txid1169474

InterPro domains:
  IPR051522 Iron-sulfur cluster assembly LYR protein [PTHR13166] (7-86)
  IPR056326 ISD11 [PF23511] (9-86)

Sequence (88 aa):
MSGGVAVSKEVVLMYRRLYKAASHFETVNFRKYFQRRTHEDFRNFVQQSRSEEEVRQFLNRAKGDLEMLQRQTLLARMYHVDAVSVSR

Secondary structure (DSSP, 8-state):
---PPPPPHHHHHHHHHHHHHHHT-SSHHHHHHHHHHHHHHHHHHHTS---HHHHHHHHHHHHHHHHHHHHHHHHHHHHHHHTT----

Foldseek 3Di:
DDDQDDPDPLLVVLLVLQLVLLCLDPDPVSSVVSNVVSVVLSVVVSVDDDDPVVVVVSSVVSVVSSVV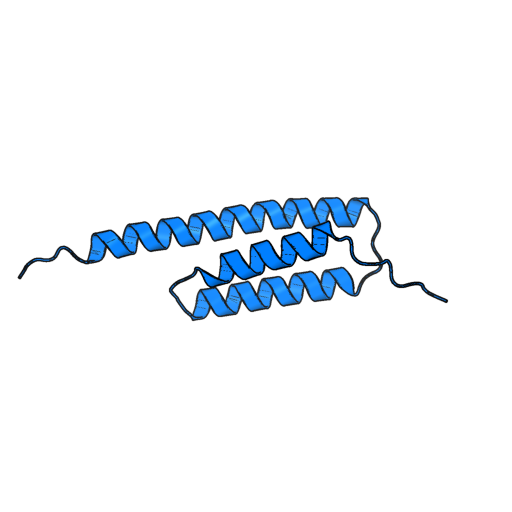SNVVSVVVVVVVVVVPPPDD